Protein AF-A0A1X4HU73-F1 (afdb_monomer)

Sequence (137 aa):
MSSVISDFLASEKPYAVANTSGLPEEAFRTAFPTVAAATVLTPDAAGVPALLESVRDPRKDDFVAARAELKRRLLGPAVPTSQQRFAAAVQDLCAAAREHRVRATRRLGAELPGQRHQTADAAAPVPFVPHRPSRRA

Nearest PDB structures (foldseek):
  4v3p-assembly1_Lf  TM=3.107E-01  e=5.455E+00 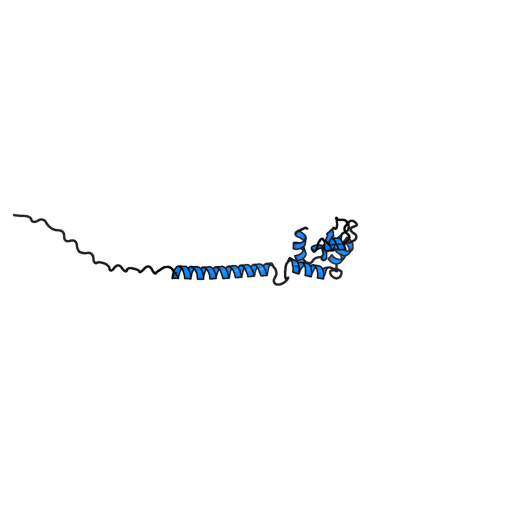 Triticum aestivum
  8yle-assembly1_A  TM=2.847E-01  e=6.586E+00  Homo sapiens
  7gqt-assembly1_A  TM=2.865E-01  e=7.951E+00  Homo sapiens
  7gqu-assembly1_A  TM=2.121E-01  e=7.467E+00  Homo sapiens

Structure (mmCIF, N/CA/C/O backbone):
data_AF-A0A1X4HU73-F1
#
_entry.id   AF-A0A1X4HU73-F1
#
loop_
_atom_site.group_PDB
_atom_site.id
_atom_site.type_symbol
_atom_site.label_atom_id
_atom_site.label_alt_id
_at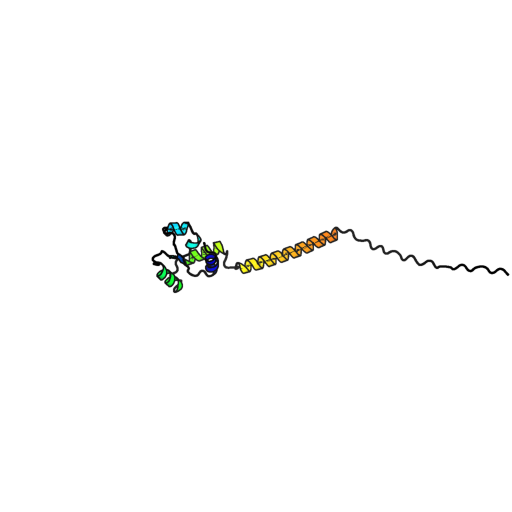om_site.label_comp_id
_atom_site.label_asym_id
_atom_site.label_entity_id
_atom_site.label_seq_id
_atom_site.pdbx_PDB_ins_code
_atom_site.Cartn_x
_atom_site.Cartn_y
_ato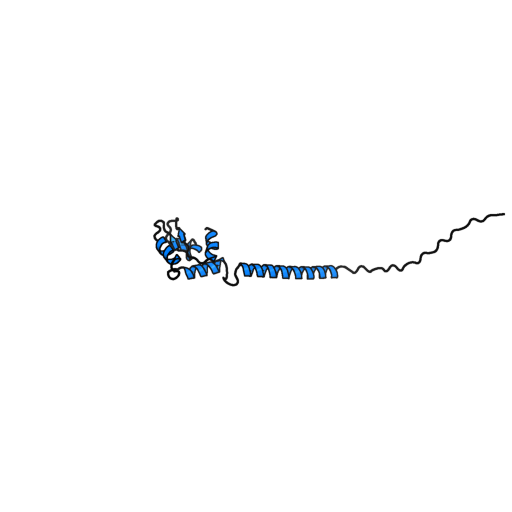m_site.Cartn_z
_atom_site.occupancy
_atom_site.B_iso_or_equiv
_atom_site.auth_seq_id
_atom_site.auth_comp_id
_atom_site.auth_asym_id
_atom_site.auth_atom_id
_atom_site.pdbx_PDB_model_num
ATOM 1 N N . MET A 1 1 ? -0.236 14.134 3.851 1.00 60.53 1 MET A N 1
ATOM 2 C CA . MET A 1 1 ? -0.452 12.687 3.623 1.00 60.53 1 MET A CA 1
ATOM 3 C C . MET A 1 1 ? 0.904 12.003 3.695 1.00 60.53 1 MET A C 1
ATOM 5 O O . MET A 1 1 ? 1.843 12.552 3.134 1.00 60.53 1 MET A O 1
ATOM 9 N N . SER A 1 2 ? 1.044 10.900 4.432 1.00 73.31 2 SER A N 1
ATOM 10 C CA . SER A 1 2 ? 2.354 10.259 4.623 1.00 73.31 2 SER A CA 1
ATOM 11 C C . SER A 1 2 ? 2.649 9.268 3.498 1.00 73.31 2 SER A C 1
ATOM 13 O O . SER A 1 2 ? 1.800 8.430 3.190 1.00 73.31 2 SER A O 1
ATOM 15 N N . SER A 1 3 ? 3.843 9.341 2.906 1.00 82.38 3 SER A N 1
ATOM 16 C CA . SER A 1 3 ? 4.303 8.406 1.868 1.00 82.38 3 SER A CA 1
ATOM 17 C C . SER A 1 3 ? 4.366 6.959 2.364 1.00 82.38 3 SER A C 1
ATOM 19 O O . SER A 1 3 ? 4.155 6.037 1.583 1.00 82.38 3 SER A O 1
ATOM 21 N N . VAL A 1 4 ? 4.549 6.757 3.673 1.00 89.19 4 VAL A N 1
ATOM 22 C CA . VAL A 1 4 ? 4.676 5.425 4.288 1.00 89.19 4 VAL A CA 1
ATOM 23 C C . VAL A 1 4 ? 3.429 4.557 4.116 1.00 89.19 4 VAL A C 1
ATOM 25 O O . VAL A 1 4 ? 3.533 3.337 4.110 1.00 89.19 4 VAL A O 1
ATOM 28 N N . ILE A 1 5 ? 2.245 5.165 3.960 1.00 87.06 5 ILE A N 1
ATOM 29 C CA . ILE A 1 5 ? 0.998 4.417 3.740 1.00 87.06 5 ILE A CA 1
ATOM 30 C C . ILE A 1 5 ? 1.045 3.725 2.376 1.00 87.06 5 ILE A C 1
ATOM 32 O O . ILE A 1 5 ? 0.643 2.570 2.261 1.00 87.06 5 ILE A O 1
ATOM 36 N N . SER A 1 6 ? 1.572 4.405 1.356 1.00 84.31 6 SER A N 1
ATOM 37 C CA . SER A 1 6 ? 1.725 3.843 0.012 1.00 84.31 6 SER A CA 1
ATOM 38 C C . SER A 1 6 ? 2.673 2.644 0.006 1.00 84.31 6 SER A C 1
ATOM 40 O O . SER A 1 6 ? 2.369 1.636 -0.629 1.00 84.31 6 SER A O 1
ATOM 42 N N . ASP A 1 7 ? 3.772 2.716 0.759 1.00 89.12 7 ASP A N 1
ATOM 43 C CA . ASP A 1 7 ? 4.712 1.598 0.894 1.00 89.12 7 ASP A CA 1
ATOM 44 C C . ASP A 1 7 ? 4.095 0.446 1.700 1.00 89.12 7 ASP A C 1
ATOM 46 O O . ASP A 1 7 ? 4.189 -0.721 1.313 1.00 89.12 7 ASP A O 1
ATOM 50 N N . PHE A 1 8 ? 3.395 0.761 2.794 1.00 92.19 8 PHE A N 1
ATOM 51 C CA . PHE A 1 8 ? 2.745 -0.241 3.638 1.00 92.19 8 PHE A CA 1
ATOM 52 C C . PHE A 1 8 ? 1.630 -0.998 2.903 1.00 92.19 8 PHE A C 1
ATOM 54 O O . PHE A 1 8 ? 1.458 -2.202 3.119 1.00 92.19 8 PHE A O 1
ATOM 61 N N . LEU A 1 9 ? 0.919 -0.331 1.984 1.00 91.31 9 LEU A N 1
ATOM 62 C CA . LEU A 1 9 ? -0.122 -0.934 1.144 1.00 91.31 9 LEU A CA 1
ATOM 63 C C . LEU A 1 9 ? 0.383 -2.106 0.299 1.00 91.31 9 LEU A C 1
ATOM 65 O O . LEU A 1 9 ? -0.414 -2.978 -0.044 1.00 91.31 9 LEU A O 1
ATOM 69 N N . ALA A 1 10 ? 1.687 -2.197 0.017 1.00 90.38 10 ALA A N 1
ATOM 70 C CA . ALA A 1 10 ? 2.255 -3.365 -0.651 1.00 90.38 10 ALA A CA 1
ATOM 71 C C . ALA A 1 10 ? 1.976 -4.671 0.118 1.00 90.38 10 ALA A C 1
ATOM 73 O O . ALA A 1 10 ? 1.779 -5.715 -0.512 1.00 90.38 10 ALA A O 1
ATOM 74 N N . SER A 1 11 ? 1.906 -4.597 1.455 1.00 92.00 11 SER A N 1
ATOM 75 C CA . SER A 1 11 ? 1.637 -5.735 2.342 1.00 92.00 11 SER A CA 1
ATOM 76 C C . SER A 1 11 ? 0.162 -6.131 2.434 1.00 92.00 11 SER A C 1
ATOM 78 O O . SER A 1 11 ? -0.127 -7.222 2.913 1.00 92.00 11 SER A O 1
ATOM 80 N N . GLU A 1 12 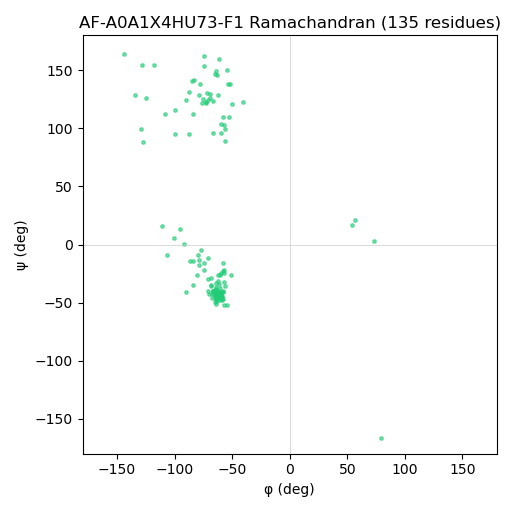? -0.757 -5.244 2.028 1.00 92.94 12 GLU A N 1
ATOM 81 C CA . GLU A 1 12 ? -2.217 -5.406 2.154 1.00 92.94 12 GLU A CA 1
ATOM 82 C C . GLU A 1 12 ? -2.715 -5.702 3.577 1.00 92.94 12 GLU A C 1
ATOM 84 O O . GLU A 1 12 ? -3.864 -6.109 3.764 1.00 92.94 12 GLU A O 1
ATOM 89 N N . LYS A 1 13 ? -1.887 -5.456 4.595 1.00 94.94 13 LYS A N 1
ATOM 90 C CA . LYS A 1 13 ? -2.258 -5.636 5.998 1.00 94.94 13 LYS A CA 1
ATOM 91 C C . LYS A 1 13 ? -3.196 -4.520 6.474 1.00 94.94 13 LYS A C 1
ATOM 93 O O . LYS A 1 13 ? -3.119 -3.406 5.944 1.00 94.94 13 LYS A O 1
ATOM 98 N N . PRO A 1 14 ? -4.042 -4.786 7.486 1.00 96.19 14 PRO A N 1
ATOM 99 C CA . PRO A 1 14 ? -4.816 -3.742 8.144 1.00 96.19 14 PRO A CA 1
ATOM 100 C C . PRO A 1 14 ? -3.925 -2.589 8.610 1.00 96.19 14 PRO A C 1
ATOM 102 O O . PRO A 1 14 ? -2.840 -2.801 9.156 1.00 96.19 14 PRO A O 1
ATOM 105 N N . TYR A 1 15 ? -4.402 -1.365 8.408 1.00 94.50 15 TYR A N 1
ATOM 106 C CA . TYR A 1 15 ? -3.787 -0.151 8.930 1.00 94.50 15 TYR A CA 1
ATOM 107 C C . TYR A 1 15 ? -4.866 0.850 9.322 1.00 94.50 15 TYR A C 1
ATOM 109 O O . TYR A 1 15 ? -6.030 0.743 8.921 1.00 94.50 15 TYR A O 1
ATOM 117 N N . ALA A 1 16 ? -4.454 1.842 10.102 1.00 94.06 16 ALA A N 1
ATOM 118 C CA . ALA A 1 16 ? -5.334 2.886 10.576 1.00 94.06 16 ALA A CA 1
ATOM 119 C C . ALA A 1 16 ? -4.782 4.277 10.289 1.00 94.06 16 ALA A C 1
ATOM 121 O O . ALA A 1 16 ? -3.571 4.481 10.185 1.00 94.06 16 ALA A O 1
ATOM 122 N N . VAL A 1 17 ? -5.696 5.236 10.184 1.00 93.25 17 VAL A N 1
ATOM 123 C CA . VAL A 1 17 ? -5.385 6.659 10.081 1.00 93.25 17 VAL A CA 1
ATOM 124 C C . VAL A 1 17 ? -6.138 7.385 11.185 1.00 93.25 17 VAL A C 1
ATOM 126 O O . VAL A 1 17 ? -7.354 7.254 11.306 1.00 93.25 17 VAL A O 1
ATOM 129 N N . ALA A 1 18 ? -5.413 8.156 11.991 1.00 92.12 18 ALA A N 1
ATOM 130 C CA . ALA A 1 18 ? -6.021 8.994 13.011 1.00 92.12 18 ALA A CA 1
ATOM 131 C C . ALA A 1 18 ? -6.670 10.225 12.366 1.00 92.12 18 ALA A C 1
ATOM 133 O O . ALA A 1 18 ? -6.010 10.985 11.652 1.00 92.12 18 ALA A O 1
ATOM 134 N N . ASN A 1 19 ? -7.956 10.431 12.633 1.00 92.06 19 ASN A N 1
ATOM 135 C CA . ASN A 1 19 ? -8.660 11.652 12.280 1.00 92.06 19 ASN A CA 1
ATOM 136 C C . ASN A 1 19 ? -8.500 12.670 13.415 1.00 92.06 19 ASN A C 1
ATOM 138 O O . ASN A 1 19 ? -9.252 12.679 14.386 1.00 92.06 19 ASN A O 1
ATOM 142 N N . THR A 1 20 ? -7.513 13.551 13.270 1.00 88.12 20 THR A N 1
ATOM 143 C CA . THR A 1 20 ? -7.252 14.656 14.207 1.00 88.12 20 THR A CA 1
ATOM 144 C C . THR A 1 20 ? -7.959 15.956 13.816 1.00 88.12 20 THR A C 1
ATOM 146 O O . THR A 1 20 ? -7.813 16.964 14.498 1.00 88.12 20 THR A O 1
ATOM 149 N N . SER A 1 21 ? -8.712 15.949 12.712 1.00 85.81 21 SER A N 1
ATOM 150 C CA . SER A 1 21 ? -9.340 17.147 12.141 1.00 85.81 21 SER A CA 1
ATOM 151 C C . SER A 1 21 ? -10.710 17.478 12.738 1.00 85.81 21 SER A C 1
ATOM 153 O O . SER A 1 21 ? -11.219 18.571 12.513 1.00 85.81 21 SER A O 1
ATOM 155 N N . GLY A 1 22 ? -11.325 16.536 13.462 1.00 83.69 22 GLY A N 1
ATOM 156 C CA . GLY A 1 22 ? -12.694 16.666 13.975 1.00 83.69 22 GLY A CA 1
ATOM 157 C C . GLY A 1 22 ? -13.784 16.542 12.903 1.00 83.69 22 GLY A C 1
ATOM 158 O O . GLY A 1 22 ? -14.963 16.680 13.217 1.00 83.69 22 GLY A O 1
ATOM 159 N N . LEU A 1 23 ? -13.415 16.273 11.645 1.00 90.50 23 LEU A N 1
ATOM 160 C CA . LEU A 1 23 ? -14.375 16.025 10.573 1.00 90.50 23 LEU A CA 1
ATOM 161 C C . LEU A 1 23 ? -15.170 14.735 10.834 1.00 90.50 23 LEU A C 1
ATOM 163 O O . LEU A 1 23 ? -14.583 13.765 11.322 1.00 90.50 23 LEU A O 1
ATOM 167 N N . PRO A 1 24 ? -16.453 14.670 10.434 1.00 92.06 24 PRO A N 1
ATOM 168 C CA . PRO A 1 24 ? -17.175 13.405 10.321 1.00 92.06 24 PRO A CA 1
ATOM 169 C C . PRO A 1 24 ? -16.421 12.413 9.426 1.00 92.06 24 PRO A C 1
ATOM 171 O O . PRO A 1 24 ? -15.718 12.822 8.494 1.00 92.06 24 PRO A O 1
ATOM 174 N N . GLU A 1 25 ? -16.562 11.114 9.687 1.00 90.06 25 GLU A N 1
ATOM 175 C CA . GLU A 1 25 ? -15.793 10.076 8.993 1.00 90.06 25 GLU A CA 1
ATOM 176 C C . GLU A 1 25 ? -16.002 10.108 7.470 1.00 90.06 25 GLU A C 1
ATOM 178 O O . GLU A 1 25 ? -15.041 10.005 6.708 1.00 90.06 25 GLU A O 1
ATOM 183 N N . GLU A 1 26 ? -17.228 10.335 7.009 1.00 91.44 26 GLU A N 1
ATOM 184 C CA . GLU A 1 26 ? -17.586 10.419 5.592 1.00 91.44 26 GLU A CA 1
ATOM 185 C C . GLU A 1 26 ? -16.875 11.590 4.900 1.00 91.44 26 GLU A C 1
ATOM 187 O O . GLU A 1 26 ? -16.317 11.447 3.805 1.00 91.44 26 GLU A O 1
ATOM 192 N N . ALA A 1 27 ? -16.837 12.749 5.565 1.00 91.75 27 ALA A N 1
ATOM 193 C CA . ALA A 1 27 ? -16.121 13.924 5.078 1.00 91.75 27 ALA A CA 1
ATOM 194 C C . ALA A 1 27 ? -14.604 13.676 5.063 1.00 91.75 27 ALA A C 1
ATOM 196 O O . ALA A 1 27 ? -13.923 14.031 4.099 1.00 91.75 27 ALA A O 1
ATOM 197 N N . PHE A 1 28 ? -14.079 12.999 6.087 1.00 91.94 28 PHE A N 1
ATOM 198 C CA . PHE A 1 28 ? -12.667 12.635 6.183 1.00 91.94 28 PHE A CA 1
ATOM 199 C C . PHE A 1 28 ? -12.245 11.657 5.072 1.00 91.94 28 PHE A C 1
ATOM 201 O O . PHE A 1 28 ? -11.224 11.863 4.413 1.00 91.94 28 PHE A O 1
ATOM 208 N N . ARG A 1 29 ? -13.058 10.632 4.790 1.00 90.31 29 ARG A N 1
ATOM 209 C CA . ARG A 1 29 ? -12.829 9.670 3.697 1.00 90.31 29 ARG A CA 1
A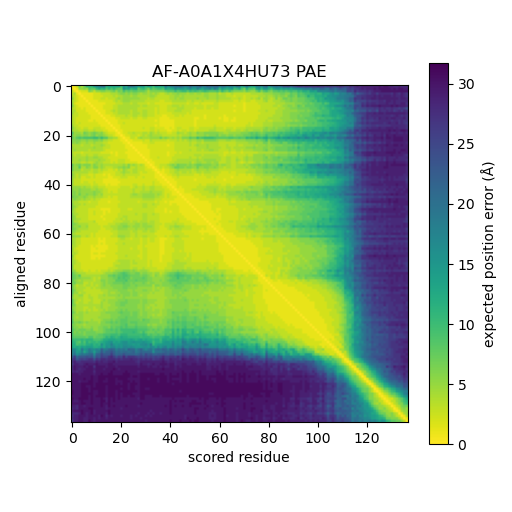TOM 210 C C . ARG A 1 29 ? -12.875 10.333 2.321 1.00 90.31 29 ARG A C 1
ATOM 212 O O . ARG A 1 29 ? -12.077 9.982 1.454 1.00 90.31 29 ARG A O 1
ATOM 219 N N . THR A 1 30 ? -13.760 11.311 2.139 1.00 89.81 30 THR A N 1
ATOM 220 C CA . THR A 1 30 ? -13.858 12.091 0.896 1.00 89.81 30 THR A CA 1
ATOM 221 C C . THR A 1 30 ? -12.621 12.967 0.683 1.00 89.81 30 THR A C 1
ATOM 223 O O . THR A 1 30 ? -12.080 13.019 -0.420 1.00 89.81 30 THR A O 1
ATOM 226 N N . ALA A 1 31 ? -12.135 13.620 1.743 1.00 88.94 31 ALA A N 1
ATOM 227 C CA . ALA A 1 31 ? -10.963 14.493 1.681 1.00 88.94 31 ALA A CA 1
ATOM 228 C C . ALA A 1 31 ? -9.643 13.726 1.475 1.00 88.94 31 ALA A C 1
ATOM 230 O O . ALA A 1 31 ? -8.707 14.254 0.871 1.00 88.94 31 ALA A O 1
ATOM 231 N N . PHE A 1 32 ? -9.557 12.481 1.958 1.00 87.94 32 PHE A N 1
ATOM 232 C CA . PHE A 1 32 ? -8.329 11.686 1.933 1.00 87.94 32 PHE A CA 1
ATOM 233 C C . PHE A 1 32 ? -8.562 10.308 1.292 1.00 87.94 32 PHE A C 1
ATOM 235 O O . PHE A 1 32 ? -8.788 9.324 1.997 1.00 87.94 32 PHE A O 1
ATOM 242 N N . PRO A 1 33 ? -8.422 10.177 -0.042 1.00 82.69 33 PRO A N 1
ATOM 243 C CA . PRO A 1 33 ? -8.741 8.942 -0.766 1.00 82.69 33 PRO A CA 1
ATOM 244 C C . PRO A 1 33 ? -7.992 7.678 -0.311 1.00 82.69 33 PRO A C 1
ATOM 246 O O . PRO A 1 33 ? -8.454 6.570 -0.570 1.00 82.69 33 PRO A O 1
ATOM 249 N N . THR A 1 34 ? -6.837 7.803 0.351 1.00 80.06 34 THR A N 1
ATOM 250 C CA . THR A 1 34 ? -6.099 6.658 0.922 1.00 80.06 34 THR A CA 1
ATOM 251 C C . THR A 1 34 ? -6.669 6.154 2.245 1.00 80.06 34 THR A C 1
ATOM 253 O O . THR A 1 34 ? -6.305 5.068 2.690 1.00 80.06 34 THR A O 1
ATOM 256 N N . VAL A 1 35 ? -7.561 6.917 2.878 1.00 89.06 35 VAL A N 1
ATOM 257 C CA . VAL A 1 35 ? -8.309 6.496 4.070 1.00 89.06 35 VAL A CA 1
ATOM 258 C C . VAL A 1 35 ? -9.406 5.502 3.700 1.00 89.06 35 VAL A C 1
ATOM 260 O O . VAL A 1 35 ? -9.802 4.702 4.539 1.00 89.06 35 VAL A O 1
ATOM 263 N N . ALA A 1 36 ? -9.849 5.476 2.438 1.00 88.12 36 ALA A N 1
ATOM 264 C CA . ALA A 1 36 ? -10.901 4.578 1.957 1.00 88.12 36 ALA A CA 1
ATOM 265 C C . ALA A 1 36 ? -10.672 3.094 2.307 1.00 88.12 36 ALA A C 1
ATOM 267 O O . ALA A 1 36 ? -11.637 2.354 2.447 1.00 88.12 36 ALA A O 1
ATOM 268 N N . ALA A 1 37 ? -9.416 2.676 2.489 1.00 93.31 37 ALA A N 1
ATOM 269 C CA . ALA A 1 37 ? -9.043 1.301 2.808 1.00 93.31 37 ALA A CA 1
ATOM 270 C C . ALA A 1 37 ? -8.480 1.110 4.236 1.00 93.31 37 ALA A C 1
ATOM 272 O O . ALA A 1 37 ? -7.840 0.096 4.521 1.00 93.31 37 ALA A O 1
ATOM 273 N N . ALA A 1 38 ? -8.686 2.094 5.115 1.00 93.62 38 ALA A N 1
ATOM 274 C CA . ALA A 1 38 ? -8.165 2.133 6.477 1.00 93.62 38 ALA A CA 1
ATOM 275 C C . ALA A 1 38 ? -9.284 2.150 7.527 1.00 93.62 38 ALA A C 1
ATOM 277 O O . ALA A 1 38 ? -10.372 2.695 7.296 1.00 93.62 38 ALA A O 1
ATOM 278 N N . THR A 1 39 ? -8.961 1.661 8.726 1.00 94.50 39 THR A N 1
ATOM 279 C CA . THR A 1 39 ? -9.717 2.012 9.936 1.00 94.50 39 THR A CA 1
ATOM 280 C C . THR A 1 39 ? -9.468 3.483 10.273 1.00 94.50 39 THR A C 1
ATOM 282 O O . THR A 1 39 ? -8.317 3.92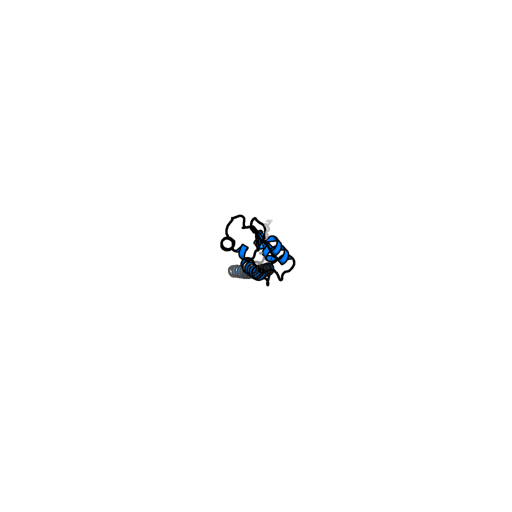5 10.335 1.00 94.50 39 THR A O 1
ATOM 285 N N . VAL A 1 40 ? -10.531 4.251 10.496 1.00 92.88 40 VAL A N 1
ATOM 286 C CA . VAL A 1 40 ? -10.417 5.633 10.972 1.00 92.88 40 VAL A CA 1
ATOM 287 C C . VAL A 1 40 ? -10.428 5.613 12.493 1.00 92.88 40 VAL A C 1
ATOM 289 O O . VAL A 1 40 ? -11.334 5.055 13.102 1.00 92.88 40 VAL A O 1
ATOM 292 N N . LEU A 1 41 ? -9.401 6.194 13.111 1.00 93.44 41 LEU A N 1
ATOM 293 C CA . LEU A 1 41 ? -9.346 6.342 14.563 1.00 93.44 41 LEU A CA 1
ATOM 294 C C . LEU A 1 41 ? -9.751 7.759 14.944 1.00 93.44 41 LEU A C 1
ATOM 296 O O . LEU A 1 41 ? -9.073 8.727 14.598 1.00 93.44 41 LEU A O 1
ATOM 300 N N . THR A 1 42 ? -10.858 7.860 15.663 1.00 90.81 42 THR A N 1
ATOM 301 C CA . THR A 1 42 ? -11.304 9.061 16.366 1.00 90.81 42 THR A CA 1
ATOM 302 C C . THR A 1 42 ? -10.469 9.291 17.634 1.00 90.81 42 THR A C 1
ATOM 304 O O . THR A 1 42 ? -9.793 8.369 18.102 1.00 90.81 42 THR A O 1
ATOM 307 N N . PRO A 1 43 ? -10.484 10.507 18.216 1.00 89.69 43 PRO A N 1
ATOM 308 C CA . PRO A 1 43 ? -9.717 10.815 19.429 1.00 89.69 43 PRO A CA 1
ATOM 309 C C . PRO A 1 43 ? -10.025 9.924 20.643 1.00 89.69 43 PRO A C 1
ATOM 311 O O . PRO A 1 43 ? -9.170 9.763 21.508 1.00 89.69 43 PRO A O 1
ATOM 314 N N . ASP A 1 44 ? -11.217 9.330 20.702 1.00 90.31 44 ASP A N 1
ATOM 315 C CA . ASP A 1 44 ? -11.623 8.378 21.745 1.00 90.31 44 ASP A CA 1
ATOM 316 C C . ASP A 1 44 ? -11.041 6.961 21.558 1.00 90.31 44 ASP A C 1
ATOM 318 O O . ASP A 1 44 ? -11.229 6.098 22.413 1.00 90.31 44 ASP A O 1
ATOM 322 N N . ALA A 1 45 ? -10.326 6.717 20.453 1.00 90.00 45 ALA A N 1
ATOM 323 C CA . ALA A 1 45 ? -9.704 5.447 20.093 1.00 90.00 45 ALA A CA 1
ATOM 324 C C . ALA A 1 45 ? -10.668 4.241 20.025 1.00 90.00 45 ALA A C 1
ATOM 326 O O . ALA A 1 45 ? -10.217 3.091 20.057 1.00 90.00 45 ALA A O 1
ATOM 327 N N . ALA A 1 46 ? -11.975 4.470 19.856 1.00 90.56 46 ALA A N 1
ATOM 328 C CA . ALA A 1 46 ? -12.986 3.409 19.863 1.00 90.56 46 ALA A CA 1
ATOM 329 C C . ALA A 1 46 ? -12.779 2.341 18.766 1.00 90.56 46 ALA A C 1
ATOM 331 O O . ALA A 1 46 ? -13.183 1.193 18.934 1.00 90.56 46 ALA A O 1
ATOM 332 N N . GLY A 1 47 ? -12.101 2.685 17.665 1.00 90.94 47 GLY A N 1
ATOM 333 C CA . GLY A 1 47 ? -11.791 1.761 16.565 1.00 90.94 47 GLY A CA 1
ATOM 334 C C . GLY A 1 47 ? -10.603 0.815 16.803 1.00 90.94 47 GLY A C 1
ATOM 335 O O . GLY A 1 47 ? -10.387 -0.101 16.008 1.00 90.94 47 GLY A O 1
ATOM 336 N N . VAL A 1 48 ? -9.815 0.996 17.872 1.00 95.81 48 VAL A N 1
ATOM 337 C CA . VAL A 1 48 ? -8.607 0.180 18.119 1.00 95.81 48 VAL A CA 1
ATOM 338 C C . VAL A 1 48 ? -8.920 -1.307 18.352 1.00 95.81 48 VAL A C 1
ATOM 340 O O . VAL A 1 48 ? -8.233 -2.138 17.753 1.00 95.81 48 VAL A O 1
ATOM 343 N N . PRO A 1 49 ? -9.927 -1.696 19.161 1.00 95.88 49 PRO A N 1
ATOM 344 C CA . PRO A 1 49 ? -10.255 -3.107 19.358 1.00 95.88 49 PRO A CA 1
ATOM 345 C C . PRO A 1 49 ? -10.594 -3.831 18.050 1.00 95.88 49 PRO A C 1
ATOM 347 O O . PRO A 1 49 ? -10.018 -4.885 17.786 1.00 95.88 49 PRO A O 1
ATOM 350 N N . ALA A 1 50 ? -11.445 -3.237 17.205 1.00 92.69 50 ALA A N 1
ATOM 351 C CA . ALA A 1 50 ? -11.835 -3.812 15.916 1.00 92.69 50 ALA A CA 1
ATOM 352 C C . ALA A 1 50 ? -10.637 -3.947 14.959 1.00 92.69 50 ALA A C 1
ATOM 354 O O . ALA A 1 50 ? -10.449 -4.992 14.335 1.00 92.69 50 ALA A O 1
ATOM 355 N N . LEU A 1 51 ? -9.761 -2.935 14.911 1.00 95.44 51 LEU A N 1
ATOM 356 C CA . LEU A 1 51 ? -8.511 -3.010 14.153 1.00 95.44 51 LEU A CA 1
ATOM 357 C C . LEU A 1 51 ? -7.655 -4.201 14.606 1.00 95.44 51 LEU A C 1
ATOM 359 O O . LEU A 1 51 ? -7.235 -5.007 13.778 1.00 95.44 51 LEU A O 1
ATOM 363 N N . LEU A 1 52 ? -7.400 -4.334 15.912 1.00 96.75 52 LEU A N 1
ATOM 364 C CA . LEU A 1 52 ? -6.597 -5.436 16.453 1.00 96.75 52 LEU A CA 1
ATOM 365 C C . LEU A 1 52 ? -7.241 -6.801 16.198 1.00 96.75 52 LEU A C 1
ATOM 367 O O . LEU A 1 52 ? -6.531 -7.794 16.029 1.00 96.75 52 LEU A O 1
ATOM 371 N N . GLU A 1 53 ? -8.568 -6.860 16.163 1.00 96.12 53 GLU A N 1
ATOM 372 C CA . GLU A 1 53 ? -9.303 -8.071 15.831 1.00 96.12 53 GLU A CA 1
ATOM 373 C C . GLU A 1 53 ? -9.103 -8.467 14.364 1.00 96.12 53 GLU A C 1
ATOM 375 O O . GLU A 1 53 ? -8.747 -9.614 14.105 1.00 96.12 53 GLU A O 1
ATOM 380 N N . SER A 1 54 ? -9.199 -7.515 13.428 1.00 95.69 54 SER A N 1
ATOM 381 C CA . SER A 1 54 ? -8.930 -7.749 11.998 1.00 95.69 54 SER A CA 1
ATOM 382 C C . SER A 1 54 ? -7.489 -8.208 11.726 1.00 95.69 54 SER A C 1
ATOM 384 O O . SER A 1 54 ? -7.238 -9.037 10.854 1.00 95.69 54 SER A O 1
ATOM 386 N N . VAL A 1 55 ? -6.524 -7.719 12.518 1.00 95.31 55 VAL A N 1
ATOM 387 C CA . VAL A 1 55 ? -5.114 -8.134 12.427 1.00 95.31 55 VAL A CA 1
ATOM 388 C C . VAL A 1 55 ? -4.927 -9.587 12.871 1.00 95.31 55 VAL A C 1
ATOM 390 O O . VAL A 1 55 ? -4.074 -10.288 12.327 1.00 95.31 55 VAL A O 1
ATOM 393 N N . ARG A 1 56 ? -5.697 -10.043 13.866 1.00 96.31 56 ARG A N 1
ATOM 394 C CA . ARG A 1 56 ? -5.625 -11.412 14.404 1.00 96.31 56 ARG A CA 1
ATOM 395 C C . ARG A 1 56 ? -6.449 -12.407 13.590 1.00 96.31 56 ARG A C 1
ATOM 397 O O . ARG A 1 56 ? -6.046 -13.561 13.478 1.00 96.31 56 ARG A O 1
ATOM 404 N N . ASP A 1 57 ? -7.581 -11.972 13.047 1.00 96.00 57 ASP A N 1
ATOM 405 C CA . ASP A 1 57 ? -8.478 -12.773 12.219 1.00 96.00 57 ASP A CA 1
ATOM 406 C C . ASP A 1 57 ? -8.795 -12.03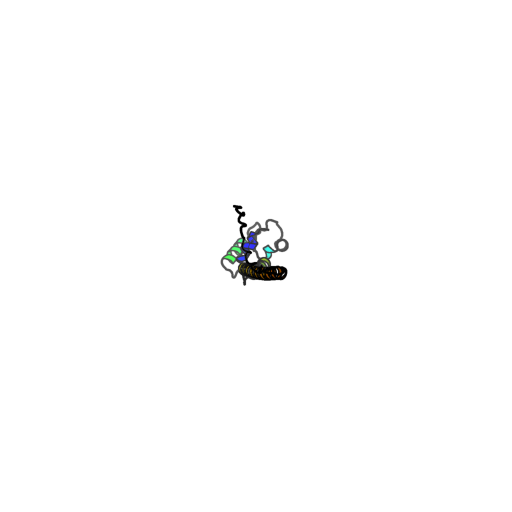2 10.909 1.00 96.00 57 ASP A C 1
ATOM 408 O O . ASP A 1 57 ? -9.694 -11.187 10.885 1.00 96.00 57 ASP A O 1
ATOM 412 N N . PRO A 1 58 ? -8.116 -12.377 9.797 1.00 91.38 58 PRO A N 1
ATOM 413 C CA . PRO A 1 58 ? -8.339 -11.743 8.496 1.00 91.38 58 PRO A CA 1
ATOM 414 C C . PRO A 1 58 ? -9.775 -11.849 7.970 1.00 91.38 58 PRO A C 1
ATOM 416 O O . PRO A 1 58 ? -10.141 -11.130 7.047 1.00 91.38 58 PRO A O 1
ATOM 419 N N . ARG A 1 59 ? -10.610 -12.741 8.521 1.00 94.69 59 ARG A N 1
ATOM 420 C CA . ARG A 1 59 ? -12.027 -12.852 8.135 1.00 94.69 59 ARG A CA 1
ATOM 421 C C . ARG A 1 59 ? -12.884 -11.717 8.698 1.00 94.69 59 ARG A C 1
ATOM 423 O O . ARG A 1 59 ? -14.002 -11.540 8.235 1.00 94.69 59 ARG A O 1
ATOM 430 N N . LYS A 1 60 ? -12.377 -10.983 9.692 1.00 95.00 60 LYS A N 1
ATOM 431 C CA . LYS A 1 60 ? -13.020 -9.805 10.302 1.00 95.00 60 LYS A CA 1
ATOM 432 C C . LYS A 1 60 ? -12.530 -8.492 9.693 1.00 95.00 60 LYS A C 1
ATOM 434 O O . LYS A 1 60 ? -12.696 -7.426 10.274 1.00 95.00 60 LYS A O 1
ATOM 439 N N . ASP A 1 61 ? -11.841 -8.579 8.564 1.00 95.56 61 ASP A N 1
ATOM 440 C CA . ASP A 1 61 ? -11.254 -7.438 7.893 1.00 95.56 61 ASP A CA 1
ATOM 441 C C . ASP A 1 61 ? -12.135 -6.979 6.731 1.00 95.56 61 ASP A C 1
ATOM 443 O O . ASP A 1 61 ? -12.039 -7.465 5.602 1.00 95.56 61 ASP A O 1
ATOM 447 N N . ASP A 1 62 ? -12.977 -5.991 7.011 1.00 93.94 62 ASP A N 1
ATOM 448 C CA . ASP A 1 62 ? -13.921 -5.448 6.033 1.00 93.94 62 ASP A CA 1
ATOM 449 C C . ASP A 1 62 ? -13.232 -4.631 4.922 1.00 93.94 62 ASP A C 1
ATOM 451 O O . ASP A 1 62 ? -13.837 -4.310 3.898 1.00 93.94 62 ASP A O 1
ATOM 455 N N . PHE A 1 63 ? -11.943 -4.305 5.082 1.00 95.12 63 PHE A N 1
ATOM 456 C CA . PHE A 1 63 ? -11.205 -3.443 4.160 1.00 95.12 63 PHE A CA 1
ATOM 457 C C . PHE A 1 63 ? -10.310 -4.207 3.178 1.00 95.12 63 PHE A C 1
ATOM 459 O O . PHE A 1 63 ? -9.602 -3.568 2.398 1.00 95.12 63 PHE A O 1
ATOM 466 N N . VAL A 1 64 ? -10.343 -5.545 3.149 1.00 95.62 64 VAL A N 1
ATOM 467 C CA . VAL A 1 64 ? -9.519 -6.354 2.224 1.00 95.62 64 VAL A CA 1
ATOM 468 C C . VAL A 1 64 ? -9.721 -5.926 0.769 1.00 95.62 64 VAL A C 1
ATOM 470 O O . VAL A 1 64 ? -8.756 -5.600 0.077 1.00 95.62 64 VAL A O 1
ATOM 473 N N . ALA A 1 65 ? -10.975 -5.858 0.311 1.00 94.94 65 ALA A N 1
ATOM 474 C CA . ALA A 1 65 ? -11.290 -5.474 -1.066 1.00 94.94 65 ALA A CA 1
ATOM 475 C C . ALA A 1 65 ? -10.878 -4.023 -1.366 1.00 94.94 65 ALA A C 1
ATOM 477 O O . ALA A 1 65 ? -10.300 -3.739 -2.416 1.00 94.94 65 ALA A O 1
ATOM 478 N N . ALA A 1 66 ? -11.109 -3.112 -0.417 1.00 95.00 66 ALA A N 1
ATOM 479 C CA . ALA A 1 66 ? -10.711 -1.716 -0.546 1.00 95.00 66 ALA A CA 1
ATOM 480 C C . ALA A 1 66 ? -9.182 -1.559 -0.630 1.00 95.00 66 ALA A C 1
ATOM 482 O O . ALA A 1 66 ? -8.691 -0.747 -1.416 1.00 95.00 66 ALA A O 1
ATOM 483 N N . ARG A 1 67 ? -8.410 -2.348 0.135 1.00 95.25 67 ARG A N 1
ATOM 484 C CA . ARG A 1 67 ? -6.939 -2.325 0.088 1.00 95.25 67 ARG A CA 1
ATOM 485 C C . ARG A 1 67 ? -6.407 -2.918 -1.207 1.00 95.25 67 ARG A C 1
ATOM 487 O O . ARG A 1 67 ? -5.498 -2.324 -1.780 1.00 95.25 67 ARG A O 1
ATOM 494 N N . ALA A 1 68 ? -6.999 -4.002 -1.705 1.00 93.88 68 ALA A N 1
ATOM 495 C CA . ALA A 1 68 ? -6.642 -4.571 -3.004 1.00 93.88 68 ALA A CA 1
ATOM 496 C C . ALA A 1 68 ? -6.885 -3.566 -4.144 1.00 93.88 68 ALA A C 1
ATOM 498 O O . ALA A 1 68 ? -6.023 -3.365 -5.005 1.00 93.88 68 ALA A O 1
ATOM 499 N N . GLU A 1 69 ? -8.023 -2.866 -4.113 1.00 93.62 69 GLU A N 1
ATOM 500 C CA . GLU A 1 69 ? -8.347 -1.817 -5.082 1.00 93.62 69 GLU A CA 1
ATOM 501 C C . GLU A 1 69 ? -7.361 -0.650 -5.012 1.00 93.62 69 GLU A C 1
ATOM 503 O O . GLU A 1 69 ? -6.802 -0.213 -6.024 1.00 93.62 69 GLU A O 1
ATOM 508 N N . LEU A 1 70 ? -7.101 -0.165 -3.797 1.00 92.81 70 LEU A N 1
ATOM 509 C CA . LEU A 1 70 ? -6.189 0.944 -3.573 1.00 92.81 70 LEU A CA 1
ATOM 510 C C . LEU A 1 70 ? -4.754 0.586 -3.986 1.00 92.81 70 LEU A C 1
ATOM 512 O O . LEU A 1 70 ? -4.100 1.382 -4.662 1.00 92.81 70 LEU A O 1
ATOM 516 N N . LYS A 1 71 ? -4.286 -0.622 -3.650 1.00 92.38 71 LYS A N 1
ATOM 517 C CA . LYS A 1 71 ? -2.989 -1.162 -4.074 1.00 92.38 71 LYS A CA 1
ATOM 518 C C . LYS A 1 71 ? -2.894 -1.230 -5.589 1.00 92.38 71 LYS A C 1
ATOM 520 O O . LYS A 1 71 ? -1.911 -0.752 -6.145 1.00 92.38 71 LYS A O 1
ATOM 525 N N . ARG A 1 72 ? -3.912 -1.762 -6.270 1.00 92.88 72 ARG A N 1
ATOM 526 C CA . ARG A 1 72 ? -3.931 -1.844 -7.735 1.00 92.88 72 ARG A CA 1
ATOM 527 C C . ARG A 1 72 ? -3.856 -0.462 -8.380 1.00 92.88 72 ARG A C 1
ATOM 529 O O . ARG A 1 72 ? -3.116 -0.285 -9.345 1.00 92.88 72 ARG A O 1
ATOM 536 N N . ARG A 1 73 ? -4.581 0.518 -7.835 1.00 90.88 73 ARG A N 1
ATOM 537 C CA . ARG A 1 73 ? -4.566 1.902 -8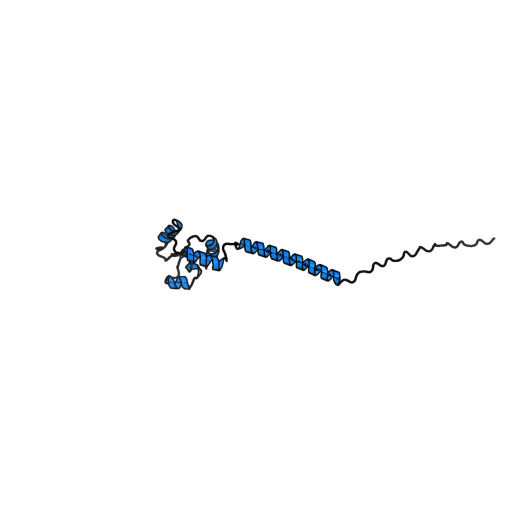.324 1.00 90.88 73 ARG A CA 1
ATOM 538 C C . ARG A 1 73 ? -3.210 2.586 -8.132 1.00 90.88 73 ARG A C 1
ATOM 540 O O . ARG A 1 73 ? -2.793 3.329 -9.012 1.00 90.88 73 ARG A O 1
ATOM 547 N N . LEU A 1 74 ? -2.541 2.361 -7.000 1.00 89.69 74 LEU A N 1
ATOM 548 C CA . LEU A 1 74 ? -1.294 3.059 -6.656 1.00 89.69 74 LEU A CA 1
ATOM 549 C C . LEU A 1 74 ? -0.029 2.341 -7.142 1.00 89.69 74 LEU A C 1
ATOM 551 O O . LEU A 1 74 ? 0.905 2.987 -7.602 1.00 89.69 74 LEU A O 1
ATOM 555 N N . LEU A 1 75 ? 0.017 1.014 -7.025 1.00 89.06 75 LEU A N 1
ATOM 556 C CA . LEU A 1 75 ? 1.210 0.197 -7.279 1.00 89.06 75 LEU A CA 1
ATOM 557 C C . LEU A 1 75 ? 1.113 -0.602 -8.591 1.00 89.06 75 LEU A C 1
ATOM 559 O O . LEU A 1 75 ? 2.100 -1.190 -9.046 1.00 89.06 75 LEU A O 1
ATOM 563 N N . GLY A 1 76 ? -0.058 -0.609 -9.230 1.00 91.19 76 GLY A N 1
ATOM 564 C CA . GLY A 1 76 ? -0.334 -1.415 -10.412 1.00 91.19 76 GLY A CA 1
ATOM 565 C C . GLY A 1 76 ? -0.644 -2.879 -10.069 1.00 91.19 76 GLY A C 1
ATOM 566 O O . GLY A 1 76 ? -0.916 -3.213 -8.914 1.00 91.19 76 GLY A O 1
ATOM 567 N N . PRO A 1 77 ? -0.639 -3.776 -11.069 1.00 91.69 77 PRO A N 1
ATOM 568 C CA . PRO A 1 77 ? -0.982 -5.176 -10.856 1.00 91.69 77 PRO A CA 1
ATOM 569 C C . PRO A 1 77 ? 0.015 -5.874 -9.924 1.00 91.69 77 PRO A C 1
ATOM 571 O O . PRO A 1 77 ? 1.208 -5.555 -9.910 1.00 91.69 77 PRO A O 1
ATOM 574 N N . ALA A 1 78 ? -0.489 -6.860 -9.176 1.00 87.19 78 ALA A N 1
ATOM 575 C CA . ALA A 1 78 ? 0.322 -7.695 -8.292 1.00 87.19 78 ALA A CA 1
ATOM 576 C C . ALA A 1 78 ? 1.267 -8.616 -9.079 1.00 87.19 78 ALA A C 1
ATOM 578 O O . ALA A 1 78 ? 2.396 -8.846 -8.651 1.00 87.19 78 ALA A O 1
ATOM 579 N N . VAL A 1 79 ? 0.817 -9.108 -10.238 1.00 89.25 79 VAL A N 1
ATOM 580 C CA . VAL A 1 79 ? 1.597 -9.964 -11.137 1.00 89.25 79 VAL A CA 1
ATOM 581 C C . VAL A 1 79 ? 1.433 -9.467 -12.581 1.00 89.25 79 VAL A C 1
ATOM 583 O O . VAL A 1 79 ? 0.295 -9.287 -13.017 1.00 89.25 79 VAL A O 1
ATOM 586 N N . PRO A 1 80 ? 2.534 -9.248 -13.328 1.00 92.00 80 PRO A N 1
ATOM 587 C CA . PRO A 1 80 ? 3.918 -9.202 -12.840 1.00 92.00 80 PRO A CA 1
ATOM 588 C C . PRO A 1 80 ? 4.121 -8.041 -11.855 1.00 92.00 80 PRO A C 1
ATOM 590 O O . PRO A 1 80 ? 3.504 -6.986 -12.015 1.00 92.00 80 PRO A O 1
ATOM 593 N N . THR A 1 81 ? 4.979 -8.217 -10.847 1.00 89.75 81 THR A N 1
ATOM 594 C CA . THR A 1 81 ? 5.250 -7.190 -9.825 1.00 89.75 81 THR A CA 1
ATOM 595 C C . THR A 1 81 ? 5.841 -5.927 -10.454 1.00 89.75 81 THR A C 1
ATOM 597 O O . THR A 1 81 ? 6.420 -5.967 -11.541 1.00 89.75 81 THR A O 1
ATOM 600 N N . SER A 1 82 ? 5.763 -4.784 -9.765 1.00 88.31 82 SER A N 1
ATOM 601 C CA . SER A 1 82 ? 6.366 -3.531 -10.251 1.00 88.31 82 SER A CA 1
ATOM 602 C C . SER A 1 82 ? 7.862 -3.674 -10.538 1.00 88.31 82 SER A C 1
ATOM 604 O O . SER A 1 82 ? 8.348 -3.138 -11.529 1.00 88.31 82 SER A O 1
ATOM 606 N N . GLN A 1 83 ? 8.570 -4.465 -9.727 1.00 90.19 83 GLN A N 1
ATOM 607 C CA . GLN A 1 83 ? 9.984 -4.781 -9.935 1.00 90.19 83 GLN A CA 1
ATOM 608 C C . GLN A 1 83 ? 10.202 -5.606 -11.209 1.00 90.19 83 GLN A C 1
ATOM 610 O O . GLN A 1 83 ? 11.097 -5.289 -11.984 1.00 90.19 83 GLN A O 1
ATOM 615 N N . GLN A 1 84 ? 9.366 -6.618 -11.467 1.00 95.12 84 GLN A N 1
ATOM 616 C CA . GLN A 1 84 ? 9.443 -7.421 -12.693 1.00 95.12 84 GLN A CA 1
ATOM 617 C C . GLN A 1 84 ? 9.157 -6.580 -13.942 1.00 95.12 84 GLN A C 1
ATOM 619 O O . GLN A 1 84 ? 9.898 -6.665 -14.918 1.00 95.12 84 GLN A O 1
ATOM 624 N N . ARG A 1 85 ? 8.123 -5.728 -13.902 1.00 94.12 85 ARG A N 1
ATOM 625 C CA . ARG A 1 85 ? 7.799 -4.811 -15.009 1.00 94.12 85 ARG A CA 1
ATOM 626 C C . ARG A 1 85 ? 8.936 -3.832 -15.276 1.00 94.12 85 ARG A C 1
ATOM 628 O O . ARG A 1 85 ? 9.290 -3.604 -16.427 1.00 94.12 85 ARG A O 1
ATOM 635 N N . PHE A 1 86 ? 9.524 -3.282 -14.216 1.00 95.38 86 PHE A N 1
ATOM 636 C CA . PHE A 1 86 ? 10.664 -2.382 -14.332 1.00 95.38 86 PHE A CA 1
ATOM 637 C C . PHE A 1 86 ? 11.892 -3.091 -14.915 1.00 95.38 86 PHE A C 1
ATOM 639 O O . PHE A 1 86 ? 12.505 -2.581 -15.847 1.00 95.38 86 PHE A O 1
ATOM 646 N N . ALA A 1 87 ? 12.220 -4.288 -14.422 1.00 97.69 87 ALA A N 1
ATOM 647 C CA . ALA A 1 87 ? 13.336 -5.077 -14.933 1.00 97.69 87 ALA A CA 1
ATOM 648 C C . ALA A 1 87 ? 13.172 -5.403 -16.426 1.00 97.69 87 ALA A C 1
ATOM 650 O O . ALA A 1 87 ? 14.117 -5.214 -17.191 1.00 97.69 87 ALA A O 1
ATOM 651 N N . ALA A 1 88 ? 11.974 -5.818 -16.848 1.00 97.94 88 ALA A N 1
ATOM 652 C CA . ALA A 1 88 ? 11.661 -6.056 -18.257 1.00 97.94 88 ALA A CA 1
ATOM 653 C C . ALA A 1 88 ? 11.831 -4.778 -19.096 1.00 97.94 88 ALA A C 1
ATOM 655 O O . ALA A 1 88 ? 12.553 -4.786 -20.087 1.00 97.94 88 ALA A O 1
ATOM 656 N N . ALA A 1 89 ? 11.284 -3.647 -18.641 1.00 98.06 89 ALA A N 1
ATOM 657 C CA . ALA A 1 89 ? 11.417 -2.374 -19.349 1.00 98.06 89 ALA A CA 1
ATOM 658 C C . ALA A 1 89 ? 12.884 -1.927 -19.508 1.00 98.06 89 ALA A C 1
ATOM 660 O O . ALA A 1 89 ? 13.268 -1.399 -20.552 1.00 98.06 89 ALA A O 1
ATOM 661 N N . VAL A 1 90 ? 13.729 -2.162 -18.499 1.00 98.56 90 VAL A N 1
ATOM 662 C CA . VAL A 1 90 ? 15.172 -1.882 -18.581 1.00 98.56 90 VAL A CA 1
ATOM 663 C C . VAL A 1 90 ? 15.858 -2.795 -19.600 1.00 98.56 90 VAL A C 1
ATOM 665 O O . VAL A 1 90 ? 16.721 -2.333 -20.352 1.00 98.56 90 VAL A O 1
ATOM 668 N N . GLN A 1 91 ? 15.483 -4.074 -19.654 1.00 98.62 91 GLN A N 1
ATOM 669 C CA . GLN A 1 91 ? 16.013 -5.021 -20.639 1.00 98.62 91 GLN A CA 1
ATOM 670 C C . GLN A 1 91 ? 15.622 -4.619 -22.066 1.00 98.62 91 GLN A C 1
ATOM 672 O O . GLN A 1 91 ? 16.497 -4.562 -22.937 1.00 98.62 91 GLN A O 1
ATOM 677 N N . ASP A 1 92 ? 14.356 -4.259 -22.278 1.00 98.56 92 ASP A N 1
ATOM 678 C CA . ASP A 1 92 ? 13.827 -3.790 -23.562 1.00 98.56 92 ASP A CA 1
ATOM 679 C C . ASP A 1 92 ? 14.532 -2.509 -24.017 1.00 98.56 92 ASP A C 1
ATOM 681 O O . ASP A 1 92 ? 14.999 -2.410 -25.156 1.00 98.56 92 ASP A O 1
ATOM 685 N N . LEU A 1 93 ? 14.709 -1.549 -23.104 1.00 98.44 93 LEU A N 1
ATOM 686 C CA . LEU A 1 93 ? 15.440 -0.314 -23.375 1.00 98.44 93 LEU A CA 1
ATOM 687 C C . LEU A 1 93 ? 16.892 -0.596 -23.789 1.00 98.44 93 LEU A C 1
ATOM 689 O O . LEU A 1 93 ? 17.394 -0.017 -24.756 1.00 98.44 93 LEU A O 1
ATOM 693 N N . CYS A 1 94 ? 17.571 -1.508 -23.088 1.00 98.50 94 CYS A N 1
ATOM 694 C CA . CYS A 1 94 ? 18.929 -1.918 -23.437 1.00 98.50 94 CYS A CA 1
ATOM 695 C C . CYS A 1 94 ? 18.999 -2.559 -24.831 1.00 98.50 94 CYS A C 1
ATOM 697 O O . CYS A 1 94 ? 19.945 -2.294 -25.579 1.00 98.50 94 CYS A O 1
ATOM 699 N N . ALA A 1 95 ? 18.023 -3.399 -25.190 1.00 98.31 95 ALA A N 1
ATOM 700 C CA . ALA A 1 95 ? 17.950 -4.028 -26.506 1.00 98.31 95 ALA A CA 1
ATOM 701 C C . ALA A 1 95 ? 17.756 -2.984 -27.613 1.00 98.31 95 ALA A C 1
ATOM 703 O O . ALA A 1 95 ? 18.579 -2.909 -28.530 1.00 98.31 95 ALA A O 1
ATOM 704 N N . ALA A 1 96 ? 16.768 -2.101 -27.458 1.00 98.12 96 ALA A N 1
ATOM 705 C CA . ALA A 1 96 ? 16.498 -1.020 -28.402 1.00 98.12 96 ALA A CA 1
ATOM 706 C C . ALA A 1 96 ? 17.719 -0.102 -28.595 1.00 98.12 96 ALA A C 1
ATOM 708 O O . ALA A 1 96 ? 18.063 0.267 -29.723 1.00 98.12 96 ALA A O 1
ATOM 709 N N . ALA A 1 97 ? 18.432 0.223 -27.511 1.00 97.94 97 ALA A N 1
ATOM 710 C CA . ALA A 1 97 ? 19.641 1.039 -27.567 1.00 97.94 97 ALA A CA 1
ATOM 711 C C . ALA A 1 97 ? 20.792 0.355 -28.326 1.00 97.94 97 ALA A C 1
ATOM 713 O O . ALA A 1 97 ? 21.522 1.020 -29.068 1.00 97.94 97 ALA A O 1
ATOM 714 N N . ARG A 1 98 ? 20.976 -0.965 -28.168 1.00 97.81 98 ARG A N 1
ATOM 715 C CA . ARG A 1 98 ? 21.980 -1.729 -28.933 1.00 97.81 98 ARG A CA 1
ATOM 716 C C . ARG A 1 98 ? 21.661 -1.723 -30.421 1.00 97.81 98 ARG A C 1
ATOM 718 O O . ARG A 1 98 ? 22.536 -1.404 -31.223 1.00 97.81 98 ARG A O 1
ATOM 725 N N . GLU A 1 99 ? 20.415 -2.000 -30.788 1.00 97.00 99 GLU A N 1
ATOM 726 C CA . GLU A 1 99 ? 19.999 -1.968 -32.190 1.00 97.00 99 GLU A CA 1
ATOM 727 C C . GLU A 1 99 ? 20.163 -0.582 -32.812 1.00 97.00 99 GLU A C 1
ATOM 729 O O . GLU A 1 99 ? 20.638 -0.452 -33.941 1.00 97.00 99 GLU A O 1
ATOM 734 N N . HIS A 1 100 ? 19.799 0.469 -32.072 1.00 95.31 100 HIS A N 1
ATOM 735 C CA . HIS A 1 100 ? 19.974 1.842 -32.523 1.00 95.31 100 HIS A CA 1
ATOM 736 C C . HIS A 1 100 ? 21.447 2.148 -32.824 1.00 95.31 100 HIS A C 1
ATOM 738 O O . HIS A 1 100 ? 21.745 2.708 -33.878 1.00 95.31 100 HIS A O 1
ATOM 744 N N . ARG A 1 101 ? 22.376 1.727 -31.952 1.00 95.50 101 ARG A N 1
ATOM 745 C CA . ARG A 1 101 ? 23.821 1.880 -32.193 1.00 95.50 101 ARG A CA 1
ATOM 746 C C . ARG A 1 101 ? 24.276 1.141 -33.448 1.00 95.50 101 ARG A C 1
ATOM 748 O O . ARG A 1 101 ? 24.949 1.747 -34.270 1.00 95.50 101 ARG A O 1
ATOM 755 N N . VAL A 1 102 ? 23.862 -0.113 -33.644 1.00 95.62 102 VAL A N 1
ATOM 756 C CA . VAL A 1 102 ? 24.205 -0.884 -34.856 1.00 95.62 102 VAL A CA 1
ATOM 757 C C . VAL A 1 102 ? 23.711 -0.173 -36.119 1.00 95.62 102 VAL A C 1
ATOM 759 O O . VAL A 1 102 ? 24.464 -0.025 -37.084 1.00 95.62 102 VAL A O 1
ATOM 762 N N . ARG A 1 103 ? 22.465 0.320 -36.111 1.00 92.44 103 ARG A N 1
ATOM 763 C CA . ARG A 1 103 ? 21.899 1.088 -37.232 1.00 92.44 103 ARG A CA 1
ATOM 764 C C . ARG A 1 103 ? 22.675 2.382 -37.485 1.00 92.44 103 ARG A C 1
ATOM 766 O O . ARG A 1 103 ? 22.963 2.688 -38.639 1.00 92.44 103 ARG A O 1
ATOM 773 N N . ALA A 1 104 ? 23.034 3.114 -36.431 1.00 90.62 104 ALA A N 1
ATOM 774 C CA . ALA A 1 104 ? 23.799 4.353 -36.534 1.00 90.62 104 ALA A CA 1
ATOM 775 C C . ALA A 1 104 ? 25.211 4.114 -37.095 1.00 90.62 104 ALA A C 1
ATOM 777 O O . ALA A 1 104 ? 25.606 4.781 -38.047 1.00 90.62 104 ALA A O 1
ATOM 778 N N . THR A 1 105 ? 25.939 3.114 -36.586 1.00 91.44 105 THR A N 1
ATOM 779 C CA . THR A 1 105 ? 27.266 2.739 -37.100 1.00 91.44 105 THR A CA 1
ATOM 780 C C . THR A 1 105 ? 27.205 2.325 -38.568 1.00 91.44 105 THR A C 1
ATOM 782 O O . THR A 1 105 ? 28.047 2.751 -39.355 1.00 91.44 105 THR A O 1
ATOM 785 N N . ARG A 1 106 ? 26.190 1.547 -38.974 1.00 88.00 106 ARG A N 1
ATOM 786 C CA . ARG A 1 106 ? 26.010 1.154 -40.380 1.00 88.00 106 ARG A CA 1
ATOM 787 C C . ARG A 1 106 ? 25.777 2.359 -41.295 1.00 88.00 106 ARG A C 1
ATOM 789 O O . ARG A 1 106 ? 26.310 2.372 -42.397 1.00 88.00 106 ARG A O 1
ATOM 796 N N . ARG A 1 107 ? 24.992 3.350 -40.856 1.00 85.19 107 ARG A N 1
ATOM 797 C CA . ARG A 1 107 ? 24.765 4.587 -41.625 1.00 85.19 107 ARG A CA 1
ATOM 798 C C . ARG A 1 107 ? 26.054 5.387 -41.781 1.00 85.19 107 ARG A C 1
ATOM 800 O O . ARG A 1 107 ? 26.433 5.681 -42.905 1.00 85.19 107 ARG A O 1
ATOM 807 N N . LE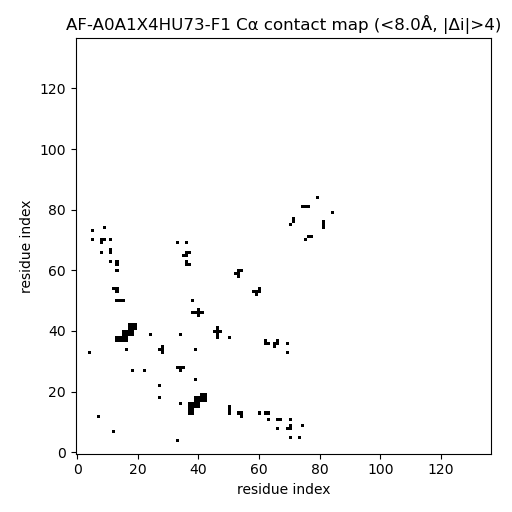U A 1 108 ? 26.773 5.621 -40.684 1.00 83.56 108 LEU A N 1
ATOM 808 C CA . LEU A 1 108 ? 28.056 6.332 -40.707 1.00 83.56 108 LEU A CA 1
ATOM 809 C C . LEU A 1 108 ? 29.091 5.641 -41.609 1.00 83.56 108 LEU A C 1
ATOM 811 O O . LEU A 1 108 ? 29.789 6.304 -42.366 1.00 83.56 108 LEU A O 1
ATOM 815 N N . GLY A 1 109 ? 29.166 4.307 -41.576 1.00 78.56 109 GLY A N 1
ATOM 816 C CA . GLY A 1 109 ? 30.053 3.542 -42.457 1.00 78.56 109 GLY A CA 1
ATOM 817 C C . GLY A 1 109 ? 29.647 3.571 -43.936 1.00 78.56 109 GLY A C 1
ATOM 818 O O . GLY A 1 109 ? 30.512 3.463 -44.796 1.00 78.56 109 GLY A O 1
ATOM 819 N N . ALA A 1 110 ? 28.355 3.728 -44.240 1.00 75.25 110 ALA A N 1
ATOM 820 C CA . ALA A 1 110 ? 27.855 3.854 -45.610 1.00 75.25 110 ALA A CA 1
ATOM 821 C C . ALA A 1 110 ? 28.026 5.274 -46.184 1.00 75.25 110 ALA A C 1
ATOM 823 O O . ALA A 1 110 ? 28.119 5.432 -47.398 1.00 75.25 110 ALA A O 1
ATOM 824 N N . GLU A 1 111 ? 28.068 6.295 -45.325 1.00 68.88 111 GLU A N 1
ATOM 825 C CA . GLU A 1 111 ? 28.242 7.701 -45.711 1.00 68.88 111 GLU A CA 1
ATOM 826 C C . GLU A 1 111 ? 29.715 8.106 -45.913 1.00 68.88 111 GLU A C 1
ATOM 828 O O . GLU A 1 111 ? 29.980 9.144 -46.515 1.00 68.88 111 GLU A O 1
ATOM 833 N N . LEU A 1 112 ? 30.683 7.294 -45.469 1.00 62.97 112 LEU A N 1
ATOM 834 C CA . LEU A 1 112 ? 32.113 7.512 -45.715 1.00 62.97 112 LEU A CA 1
ATOM 835 C C . LEU A 1 112 ? 32.511 6.934 -47.091 1.00 62.97 112 LEU A C 1
ATOM 837 O O . LEU A 1 112 ? 32.526 5.710 -47.248 1.00 62.97 112 LEU A O 1
ATOM 841 N N . PRO A 1 113 ? 32.876 7.757 -48.099 1.00 56.00 113 PRO A N 1
ATOM 842 C CA . PRO A 1 113 ? 33.370 7.247 -49.374 1.00 56.00 113 PRO A CA 1
ATOM 843 C C . PRO A 1 113 ? 34.662 6.466 -49.134 1.00 56.00 113 PRO A C 1
ATOM 845 O O . PRO A 1 113 ? 35.585 6.976 -48.497 1.00 56.00 113 PRO A O 1
ATOM 848 N N . GLY A 1 114 ? 34.731 5.233 -49.644 1.00 58.75 114 GLY A N 1
ATOM 849 C CA . GLY A 1 114 ? 35.889 4.360 -49.471 1.00 58.75 114 GLY A CA 1
ATOM 850 C C . GLY A 1 114 ? 37.190 5.077 -49.828 1.00 58.75 114 GLY A C 1
ATOM 851 O O . GLY A 1 114 ? 37.364 5.531 -50.963 1.00 58.75 114 GLY A O 1
ATOM 852 N N . GLN A 1 115 ? 38.115 5.169 -48.866 1.00 55.91 115 GLN A N 1
ATOM 853 C CA . GLN A 1 115 ? 39.504 5.505 -49.157 1.00 55.91 115 GLN A CA 1
ATOM 854 C C . GLN A 1 115 ? 40.012 4.463 -50.153 1.00 55.91 115 GLN A C 1
ATOM 856 O O . GLN A 1 115 ? 40.278 3.315 -49.797 1.00 55.91 115 GLN A O 1
ATOM 861 N N . ARG A 1 116 ? 40.096 4.858 -51.429 1.00 53.66 116 ARG A N 1
ATOM 862 C CA . ARG A 1 116 ? 40.833 4.119 -52.450 1.00 53.66 116 ARG A CA 1
ATOM 863 C C . ARG A 1 116 ? 42.236 3.907 -51.892 1.00 53.66 116 ARG A C 1
ATOM 865 O O . ARG A 1 116 ? 42.994 4.869 -51.787 1.00 53.66 116 ARG A O 1
ATOM 872 N N . HIS A 1 117 ? 42.567 2.666 -51.542 1.00 49.53 117 HIS A N 1
ATOM 873 C CA . HIS A 1 117 ? 43.955 2.239 -51.467 1.00 49.53 117 HIS A CA 1
ATOM 874 C C . HIS A 1 117 ? 44.547 2.519 -52.848 1.00 49.53 117 HIS A C 1
ATOM 876 O O . HIS A 1 117 ? 44.315 1.775 -53.797 1.00 49.53 117 HIS A O 1
ATOM 882 N N . GLN A 1 118 ? 45.259 3.636 -52.981 1.00 47.34 118 GLN A N 1
ATOM 883 C CA . GLN A 1 118 ? 46.264 3.746 -54.016 1.00 47.34 118 GLN A CA 1
ATOM 884 C C . GLN A 1 118 ? 47.330 2.732 -53.612 1.00 47.34 118 GLN A C 1
ATOM 886 O O . GLN A 1 118 ? 48.173 3.007 -52.761 1.00 47.34 118 GLN A O 1
ATOM 891 N N . THR A 1 119 ? 47.264 1.529 -54.179 1.00 42.72 119 THR A N 1
ATOM 892 C CA . THR A 1 119 ? 48.482 0.790 -54.493 1.00 42.72 119 THR A CA 1
ATOM 893 C C . THR A 1 119 ? 49.295 1.723 -55.377 1.00 42.72 119 THR A C 1
ATOM 895 O O . THR A 1 119 ? 49.084 1.786 -56.586 1.00 42.72 119 THR A O 1
ATOM 898 N N . ALA A 1 120 ? 50.126 2.549 -54.742 1.00 45.88 120 ALA A N 1
ATOM 899 C CA . ALA A 1 120 ? 51.204 3.227 -55.419 1.00 45.88 120 ALA A CA 1
ATOM 900 C C . ALA A 1 120 ? 52.073 2.105 -55.977 1.00 45.88 120 ALA A C 1
ATOM 902 O O . ALA A 1 120 ? 52.751 1.404 -55.222 1.00 45.88 120 ALA A O 1
ATOM 903 N N . ASP A 1 121 ? 51.942 1.887 -57.284 1.00 40.94 121 ASP A N 1
ATOM 904 C CA . ASP A 1 121 ? 52.894 1.126 -58.070 1.00 40.94 121 ASP A CA 1
ATOM 905 C C . ASP A 1 121 ? 54.290 1.517 -57.600 1.00 40.94 121 ASP A C 1
ATOM 907 O O . ASP A 1 121 ? 54.654 2.698 -57.574 1.00 40.94 121 ASP A O 1
ATOM 911 N N . ALA A 1 122 ? 55.040 0.512 -57.161 1.00 44.03 122 ALA A N 1
ATOM 912 C CA . ALA A 1 122 ? 56.428 0.655 -56.794 1.00 44.03 122 ALA A CA 1
ATOM 913 C C . ALA A 1 122 ? 57.189 1.153 -58.029 1.00 44.03 122 ALA A C 1
ATOM 915 O O . ALA A 1 122 ? 57.582 0.372 -58.895 1.00 44.03 122 ALA A O 1
ATOM 916 N N . ALA A 1 123 ? 57.383 2.468 -58.116 1.00 48.56 123 ALA A N 1
ATOM 917 C CA . ALA A 1 123 ? 58.358 3.056 -59.011 1.00 48.56 123 ALA A CA 1
ATOM 918 C C . ALA A 1 123 ? 59.718 2.456 -58.636 1.00 48.56 123 ALA A C 1
ATOM 920 O O . ALA A 1 123 ? 60.243 2.694 -57.546 1.00 48.56 123 ALA A O 1
ATOM 921 N N . ALA A 1 124 ? 60.243 1.610 -59.522 1.00 55.50 124 ALA A N 1
ATOM 922 C CA . ALA A 1 124 ? 61.553 1.003 -59.368 1.00 55.50 124 ALA A CA 1
ATOM 923 C C . ALA A 1 124 ? 62.613 2.099 -59.134 1.00 55.50 124 ALA A C 1
ATOM 925 O O . ALA A 1 124 ? 62.567 3.143 -59.794 1.00 55.50 124 ALA A O 1
ATOM 926 N N . PRO A 1 125 ? 63.572 1.897 -58.216 1.00 46.94 125 PRO A N 1
ATOM 927 C CA . PRO A 1 125 ? 64.607 2.886 -57.966 1.00 46.94 125 PRO A CA 1
ATOM 928 C C . PRO A 1 125 ? 65.507 3.011 -59.201 1.00 46.94 125 PRO A C 1
ATOM 930 O O . PRO A 1 125 ? 66.085 2.032 -59.673 1.00 46.94 125 PRO A O 1
ATOM 933 N N . VAL A 1 126 ? 65.626 4.230 -59.727 1.00 59.12 126 VAL A N 1
ATOM 934 C CA . VAL A 1 126 ? 66.559 4.562 -60.811 1.00 59.12 126 VAL A CA 1
ATOM 935 C C . VAL A 1 126 ? 67.988 4.473 -60.253 1.00 59.12 126 VAL A C 1
ATOM 937 O O . VAL A 1 126 ? 68.264 5.101 -59.227 1.00 59.12 126 VAL A O 1
ATOM 940 N N . PRO A 1 127 ? 68.913 3.707 -60.860 1.00 52.66 127 PRO A N 1
ATOM 941 C CA . PRO A 1 127 ? 70.255 3.564 -60.315 1.00 52.66 127 PRO A CA 1
ATOM 942 C C . PRO A 1 127 ? 71.070 4.850 -60.499 1.00 52.66 127 PRO A C 1
ATOM 944 O O . PRO A 1 127 ? 71.165 5.411 -61.590 1.00 52.66 127 PRO A O 1
ATOM 947 N N . PHE A 1 128 ? 71.691 5.295 -59.407 1.00 59.00 128 PHE A N 1
ATOM 948 C CA . PHE A 1 128 ? 72.657 6.389 -59.383 1.00 59.00 128 PHE A CA 1
ATOM 949 C C . PHE A 1 128 ? 73.969 5.961 -60.059 1.00 59.00 128 PHE A C 1
ATOM 951 O O . PHE A 1 128 ? 74.595 4.985 -59.643 1.00 59.00 128 PHE A O 1
ATOM 958 N N . VAL A 1 129 ? 74.407 6.712 -61.074 1.00 60.41 129 VAL A N 1
ATOM 959 C CA . VAL A 1 129 ? 75.698 6.513 -61.750 1.00 60.41 129 VAL A CA 1
ATOM 960 C C . VAL A 1 129 ? 76.644 7.658 -61.363 1.00 60.41 129 VAL A C 1
ATOM 962 O O . VAL A 1 129 ? 76.393 8.800 -61.750 1.00 60.41 129 VAL A O 1
ATOM 965 N N . PRO A 1 130 ? 77.732 7.406 -60.612 1.00 53.53 130 PRO A N 1
ATOM 966 C CA . PRO A 1 130 ? 78.682 8.452 -60.261 1.00 53.53 130 PRO A CA 1
ATOM 967 C C . PRO A 1 130 ? 79.621 8.759 -61.435 1.00 53.53 130 PRO A C 1
ATOM 969 O O . PRO A 1 130 ? 80.272 7.873 -61.990 1.00 53.53 130 PRO A O 1
ATOM 972 N N . HIS A 1 131 ? 79.736 10.040 -61.781 1.00 57.12 131 HIS A N 1
ATOM 973 C CA . HIS A 1 131 ? 80.686 10.528 -62.779 1.00 57.12 131 HIS A CA 1
ATOM 974 C C . HIS A 1 131 ? 82.117 10.499 -62.214 1.00 57.12 131 HIS A C 1
ATOM 976 O O . HIS A 1 131 ? 82.400 11.130 -61.195 1.00 57.12 131 HIS A O 1
ATOM 982 N N . ARG A 1 132 ? 83.044 9.791 -62.876 1.00 57.41 132 ARG A N 1
ATOM 983 C CA . ARG A 1 132 ? 84.486 9.877 -62.573 1.00 57.41 132 ARG A CA 1
ATOM 984 C C . ARG A 1 132 ? 85.129 11.058 -63.317 1.00 57.41 132 ARG A C 1
ATOM 986 O O . ARG A 1 132 ? 84.810 11.261 -64.490 1.00 57.41 132 ARG A O 1
ATOM 993 N N . PRO A 1 133 ? 86.059 11.802 -62.691 1.00 54.00 133 PRO A N 1
ATOM 994 C CA . PRO A 1 133 ? 86.784 12.878 -63.359 1.00 54.00 133 PRO A CA 1
ATOM 995 C C . PRO A 1 133 ? 87.892 12.309 -64.261 1.00 54.00 133 PRO A C 1
ATOM 997 O O . PRO A 1 133 ? 88.606 11.380 -63.876 1.00 54.00 133 PRO A O 1
ATOM 1000 N N . SER A 1 134 ? 88.050 12.866 -65.466 1.00 60.56 134 SER A N 1
ATOM 1001 C CA . SER A 1 134 ? 89.088 12.445 -66.414 1.00 60.56 134 SER A CA 1
ATOM 1002 C C . SER A 1 134 ? 90.471 12.917 -65.956 1.00 60.56 134 SER A C 1
ATOM 1004 O O . SER A 1 134 ? 90.704 14.122 -65.846 1.00 60.56 134 SER A O 1
ATOM 1006 N N . ARG A 1 135 ? 91.414 11.992 -65.752 1.00 47.47 135 ARG A N 1
ATOM 1007 C CA . ARG A 1 135 ? 92.846 12.321 -65.697 1.00 47.47 135 ARG A CA 1
ATOM 1008 C C . ARG A 1 135 ? 93.350 12.556 -67.123 1.00 47.47 135 ARG A C 1
ATOM 1010 O O . ARG A 1 135 ? 93.238 11.660 -67.955 1.00 47.47 135 ARG A O 1
ATOM 1017 N N . ARG A 1 136 ? 93.892 13.746 -67.394 1.00 54.19 136 ARG A N 1
ATOM 1018 C CA . ARG A 1 136 ? 94.753 13.991 -68.560 1.00 54.19 136 ARG A CA 1
ATOM 1019 C C . ARG A 1 136 ? 96.183 13.561 -68.221 1.00 54.19 136 ARG A C 1
ATOM 1021 O O . ARG A 1 136 ? 96.598 13.712 -67.071 1.00 54.19 136 ARG A O 1
ATOM 1028 N N . ALA A 1 137 ? 96.839 12.967 -69.215 1.00 55.22 137 ALA A N 1
ATOM 1029 C CA . ALA A 1 137 ? 98.259 12.627 -69.234 1.00 55.22 137 ALA A CA 1
ATOM 1030 C C . ALA A 1 137 ? 99.135 13.884 -69.282 1.00 55.22 137 ALA A C 1
ATOM 1032 O O . ALA A 1 137 ? 98.631 14.916 -69.790 1.00 55.22 137 ALA A O 1
#

Foldseek 3Di:
DDPVLLVVLLVLAADEDEDPPPDDPVVVCVVDVSCQLYHYAYPVRPCVVLSVVCNVPVVSRPRSVVSQVVNCVRQNDPPVGSVVVVVVVVVVVVVVVVVVVVVVVVVVVVPDDDPPPPPPDPPPDDDDDDDDDDDDD

pLDDT: mean 84.17, std 16.2, range [40.94, 98.62]

Solvent-accessible surface area (backbone atoms only — not comparable to full-atom values): 8568 Å² total; per-residue (Å²): 134,69,71,64,57,67,61,51,40,77,71,61,63,87,49,71,44,76,52,86,78,80,61,58,68,69,59,46,36,68,75,35,73,79,45,67,37,36,49,67,27,48,92,83,47,77,43,51,64,59,52,57,44,20,68,75,37,70,91,65,39,88,36,53,68,43,30,54,52,50,32,38,74,75,61,40,56,79,75,70,34,59,66,54,52,48,53,50,52,53,52,52,50,52,51,56,52,52,52,51,49,55,55,50,52,53,50,57,61,70,72,49,79,77,81,75,79,73,78,71,74,80,75,75,81,80,83,87,79,86,86,78,84,83,82,80,133

Secondary structure (DSSP, 8-state):
--HHHHHHGGG----EEE--S---HHHHHHH-TTGGGSEEE-TT-TTHHHHHHHHH-GGG-TTHHHHHHHHHHHH--SSS-HHHHHHHHHHHHHHHHHHHHHHHHHHHHHHS-----------PPPPP-PPPPPPP-

Radius of gyration: 39.87 Å; Cα contacts (8 Å, |Δi|>4): 81; chains: 1; bounding box: 116×30×91 Å

Mean predicted aligned error: 12.42 Å